Protein AF-A0A923XNF6-F1 (afdb_monomer)

Mean predicted aligned error: 12.53 Å

Solvent-accessible surface area (backbone atoms only — not comparable to full-atom values): 7090 Å² total; per-residue (Å²): 110,70,70,59,56,37,59,63,38,45,76,44,76,68,56,15,53,55,54,38,46,53,51,53,24,53,57,28,44,75,76,33,67,69,48,16,53,52,45,43,54,51,46,52,53,51,48,51,46,37,66,70,47,47,46,48,65,77,46,67,87,73,70,93,70,60,68,64,57,47,51,52,30,28,56,52,20,32,71,76,52,36,73,62,17,33,63,50,16,53,64,48,34,53,49,53,50,50,51,51,45,58,64,56,51,57,57,58,54,53,56,51,56,53,52,54,49,52,56,51,51,54,55,54,54,54,60,58,77,76,107

Nearest PDB structures (foldseek):
  6lo8-assembly1_A  TM=3.190E-01  e=5.688E+00  Saccharomyces cerevisiae S288C

Secondary structure (DSSP, 8-state):
-HHHHHHHHTTSTTHHHHHHHHHHHHHHHTT-HHHHHHHHHHHHHHHHHIIIIIHHHHHTTT----HHHHHHHHHHHHHHHHHHHHHHHHHHHHHHHHHHHHHHHHHHHHHHHHHHHHHHHHHHHHHHHT-

pLDDT: mean 79.86, std 12.66, range [45.88, 97.25]

Foldseek 3Di:
DLVVVLVVQCVQPPRSLVVNLVVQLVVLVVVHPVSSVVSNVVSVVVVCCCVPPVVCVVCVPPDPDDVVLLVVLLVVLCVPPNPVRNSVSNVVSVVVRVVVRVVVVVVVVVVVVVVVVVVVVVVVVVVVVVD

Structure (mmCIF, N/CA/C/O backbone):
data_AF-A0A923XNF6-F1
#
_entry.id   AF-A0A923XNF6-F1
#
loop_
_atom_site.group_PDB
_atom_site.id
_atom_site.type_symbol
_atom_site.label_atom_id
_atom_site.label_alt_id
_atom_site.label_comp_id
_atom_site.label_asym_id
_atom_site.label_entity_id
_atom_site.label_seq_id
_atom_site.pdbx_PDB_ins_code
_atom_site.Cartn_x
_atom_site.Cartn_y
_atom_site.Cartn_z
_atom_site.occupancy
_atom_site.B_iso_or_equiv
_atom_site.auth_seq_id
_atom_site.auth_comp_id
_atom_site.auth_asym_id
_atom_site.auth_atom_id
_atom_site.pdbx_PDB_model_num
ATOM 1 N N . VAL A 1 1 ? -5.391 -16.763 11.857 1.00 59.81 1 VAL A N 1
ATOM 2 C CA . VAL A 1 1 ? -6.186 -16.728 10.601 1.00 59.81 1 VAL A CA 1
ATOM 3 C C . VAL A 1 1 ? -6.193 -15.337 9.976 1.00 59.81 1 VAL A C 1
ATOM 5 O O . VAL A 1 1 ? -5.673 -15.214 8.879 1.00 59.81 1 VAL A O 1
ATOM 8 N N . ALA A 1 2 ? -6.659 -14.287 10.671 1.00 60.25 2 ALA A N 1
ATOM 9 C CA . ALA A 1 2 ? -6.665 -12.917 10.132 1.00 60.25 2 ALA A CA 1
ATOM 10 C C . ALA A 1 2 ? -5.287 -12.453 9.615 1.00 60.25 2 ALA A C 1
ATOM 12 O O . ALA A 1 2 ? -5.185 -12.040 8.471 1.00 60.25 2 ALA A O 1
ATOM 13 N N . GLY A 1 3 ? -4.209 -12.643 10.387 1.00 64.62 3 GLY A N 1
ATOM 14 C CA . GLY A 1 3 ? -2.856 -12.256 9.955 1.00 64.62 3 GLY A CA 1
ATOM 15 C C . GLY A 1 3 ? -2.360 -12.927 8.663 1.00 64.62 3 GLY A C 1
ATOM 16 O O . GLY A 1 3 ? -1.621 -12.310 7.910 1.00 64.62 3 GLY A O 1
ATOM 17 N N . VAL A 1 4 ? -2.810 -14.150 8.357 1.00 72.38 4 VAL A N 1
ATOM 18 C CA . VAL A 1 4 ? -2.429 -14.858 7.118 1.00 72.38 4 VAL A CA 1
ATOM 19 C C . VAL A 1 4 ? -3.160 -14.268 5.909 1.00 72.38 4 VAL A C 1
ATOM 21 O O . VAL A 1 4 ? -2.559 -14.067 4.860 1.00 72.38 4 VAL A O 1
ATOM 24 N N . ILE A 1 5 ? -4.444 -13.934 6.071 1.00 70.88 5 ILE A N 1
ATOM 25 C CA . ILE A 1 5 ? -5.247 -13.276 5.029 1.00 70.88 5 ILE A CA 1
ATOM 26 C C . ILE A 1 5 ? -4.683 -11.879 4.736 1.00 70.88 5 ILE A C 1
ATOM 28 O O . ILE A 1 5 ? -4.555 -11.498 3.576 1.00 70.88 5 ILE A O 1
ATOM 32 N N . LEU A 1 6 ? -4.288 -11.145 5.779 1.00 65.00 6 LEU A N 1
ATOM 33 C CA . LEU A 1 6 ? -3.665 -9.828 5.640 1.00 65.00 6 LEU A CA 1
ATOM 34 C C . LEU A 1 6 ? -2.311 -9.894 4.933 1.00 65.00 6 LEU A C 1
ATOM 36 O O . LEU A 1 6 ? -2.076 -9.096 4.031 1.00 65.00 6 LEU A O 1
ATOM 40 N N . GLY A 1 7 ? -1.475 -10.883 5.264 1.00 61.94 7 GLY A N 1
ATOM 41 C CA . GLY A 1 7 ? -0.200 -11.097 4.576 1.00 61.94 7 GLY A CA 1
ATOM 42 C C . GLY A 1 7 ? -0.359 -11.404 3.081 1.00 61.94 7 GLY A C 1
ATOM 43 O O . GLY A 1 7 ? 0.427 -10.925 2.273 1.00 61.94 7 GLY A O 1
ATOM 44 N N . LEU A 1 8 ? -1.404 -12.141 2.685 1.00 66.94 8 LEU A N 1
ATOM 45 C CA . LEU A 1 8 ? -1.706 -12.396 1.267 1.00 66.94 8 LEU A CA 1
ATOM 46 C C . LEU A 1 8 ? -2.217 -11.149 0.532 1.00 66.94 8 LEU A C 1
ATOM 48 O O . LEU A 1 8 ? -1.916 -10.956 -0.642 1.00 66.94 8 LEU A O 1
ATOM 52 N N . LEU A 1 9 ? -2.987 -10.295 1.207 1.00 63.50 9 LEU A N 1
ATOM 53 C CA . LEU A 1 9 ? -3.508 -9.054 0.626 1.00 63.50 9 LEU A CA 1
ATOM 54 C C . LEU A 1 9 ? -2.417 -7.989 0.444 1.00 63.50 9 LEU A C 1
ATOM 56 O O . LEU A 1 9 ? -2.531 -7.143 -0.442 1.00 63.50 9 LEU A O 1
ATOM 60 N N . GLU A 1 10 ? -1.351 -8.036 1.245 1.00 65.69 10 GLU A N 1
ATOM 61 C CA . GLU A 1 10 ? -0.222 -7.098 1.171 1.00 65.69 10 GLU A CA 1
ATOM 62 C C . GLU A 1 10 ? 0.643 -7.275 -0.090 1.00 65.69 10 GLU A C 1
ATOM 64 O O . GLU A 1 10 ? 1.447 -6.403 -0.410 1.00 65.69 10 GLU A O 1
ATOM 69 N N . VAL A 1 11 ? 0.405 -8.342 -0.869 1.00 58.19 11 VAL A N 1
ATOM 70 C CA . VAL A 1 11 ? 0.990 -8.550 -2.206 1.00 58.19 11 VAL A CA 1
ATOM 71 C C . VAL A 1 11 ? 0.647 -7.403 -3.163 1.00 58.19 11 VAL A C 1
ATOM 73 O O . VAL A 1 11 ? 1.441 -7.102 -4.052 1.00 58.19 11 VAL A O 1
ATOM 76 N N . ILE A 1 12 ? -0.504 -6.739 -2.983 1.00 62.94 12 ILE A N 1
ATOM 77 C CA . ILE A 1 12 ? -0.837 -5.497 -3.691 1.00 62.94 12 ILE A CA 1
ATOM 78 C C . ILE A 1 12 ? -0.545 -4.324 -2.742 1.00 62.94 12 ILE A C 1
ATOM 80 O O . ILE A 1 12 ? -1.312 -4.102 -1.793 1.00 62.94 12 ILE A O 1
ATOM 84 N N . PRO A 1 13 ? 0.535 -3.555 -2.988 1.00 64.06 13 PRO A N 1
ATOM 85 C CA . PRO A 1 13 ? 0.903 -2.413 -2.162 1.00 64.06 13 PRO A CA 1
ATOM 86 C C . PRO A 1 13 ? -0.264 -1.435 -2.024 1.00 64.06 13 PRO A C 1
ATOM 88 O O . PRO A 1 13 ? -1.050 -1.253 -2.955 1.00 64.06 13 PRO A O 1
ATOM 91 N N . TYR A 1 14 ? -0.384 -0.816 -0.851 1.00 72.62 14 TYR A N 1
ATOM 92 C CA . TYR A 1 14 ? -1.492 0.055 -0.429 1.00 72.62 14 TYR A CA 1
ATOM 93 C C . TYR A 1 14 ? -2.855 -0.638 -0.275 1.00 72.62 14 TYR A C 1
ATOM 95 O O . TYR A 1 14 ? -3.542 -0.395 0.714 1.00 72.62 14 TYR A O 1
ATOM 103 N N . PHE A 1 15 ? -3.248 -1.545 -1.169 1.00 75.56 15 PHE A N 1
ATOM 104 C CA . PHE A 1 15 ? -4.542 -2.231 -1.069 1.00 75.56 15 PHE A CA 1
ATOM 105 C C . PHE A 1 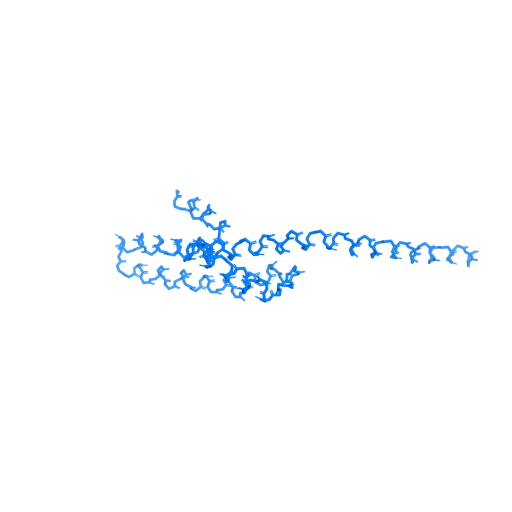15 ? -4.619 -3.178 0.122 1.00 75.56 15 PHE A C 1
ATOM 107 O O . PHE A 1 15 ? -5.592 -3.133 0.878 1.00 75.56 15 PHE A O 1
ATOM 114 N N . GLY A 1 16 ? -3.574 -3.978 0.346 1.00 76.12 16 GLY A N 1
ATOM 115 C CA . GLY A 1 16 ? -3.509 -4.832 1.531 1.00 76.12 16 GLY A CA 1
ATOM 116 C C . GLY A 1 16 ? -3.507 -4.041 2.834 1.00 76.12 16 GLY A C 1
ATOM 117 O O . GLY A 1 16 ? -4.150 -4.447 3.800 1.00 76.12 16 GLY A O 1
ATOM 118 N N . ALA A 1 17 ? -2.876 -2.866 2.837 1.00 82.44 17 ALA A N 1
ATOM 119 C CA . ALA A 1 17 ? -2.884 -1.969 3.985 1.00 82.44 17 ALA A CA 1
ATOM 120 C C . ALA A 1 17 ? -4.290 -1.436 4.286 1.00 82.44 17 ALA A C 1
ATOM 122 O O . ALA A 1 17 ? -4.755 -1.565 5.415 1.00 82.44 17 ALA A O 1
ATOM 123 N N . PHE A 1 18 ? -5.001 -0.913 3.284 1.00 86.19 18 PHE A N 1
ATOM 124 C CA . PHE A 1 18 ? -6.365 -0.408 3.467 1.00 86.19 18 PHE A CA 1
ATOM 125 C C . PHE A 1 18 ? -7.327 -1.492 3.960 1.00 86.19 18 PHE A C 1
ATOM 127 O O . PHE A 1 18 ? -8.068 -1.276 4.921 1.00 86.19 18 PHE A O 1
ATOM 134 N N . ILE A 1 19 ? -7.298 -2.672 3.335 1.00 86.88 19 ILE A N 1
ATOM 135 C CA . ILE A 1 19 ? -8.168 -3.789 3.723 1.00 86.88 19 ILE A CA 1
ATOM 136 C C . ILE A 1 19 ? -7.785 -4.298 5.117 1.00 86.88 19 ILE A C 1
ATOM 138 O O . ILE A 1 19 ? -8.662 -4.598 5.927 1.00 86.88 19 ILE A O 1
ATOM 142 N N . GLY A 1 20 ? -6.490 -4.345 5.435 1.00 86.69 20 GLY A N 1
ATOM 143 C CA . GLY A 1 20 ? -6.011 -4.754 6.748 1.00 86.69 20 GLY A CA 1
ATOM 144 C C . GLY A 1 20 ? -6.389 -3.805 7.865 1.00 86.69 20 GLY A C 1
ATOM 145 O O . GLY A 1 20 ? -6.886 -4.256 8.896 1.00 86.69 20 GLY A O 1
ATOM 146 N N . MET A 1 21 ? -6.255 -2.502 7.638 1.00 90.50 21 MET A N 1
ATOM 147 C CA . MET A 1 21 ? -6.742 -1.479 8.559 1.00 90.50 21 MET A CA 1
ATOM 148 C C . MET A 1 21 ? -8.247 -1.622 8.783 1.00 90.50 21 MET A C 1
ATOM 150 O O . MET A 1 21 ? -8.686 -1.695 9.928 1.00 90.50 21 MET A O 1
ATOM 154 N N . ALA A 1 22 ? -9.033 -1.752 7.710 1.00 91.25 22 ALA A N 1
ATOM 155 C CA . ALA A 1 22 ? -10.481 -1.912 7.808 1.00 91.25 22 ALA A CA 1
ATOM 156 C C . ALA A 1 22 ? -10.876 -3.161 8.613 1.00 91.25 22 ALA A C 1
ATOM 158 O O . ALA A 1 22 ? -11.726 -3.078 9.499 1.00 91.25 22 ALA A O 1
ATOM 159 N N . LEU A 1 23 ? -10.233 -4.304 8.355 1.00 91.06 23 LEU A N 1
ATOM 160 C CA . LEU A 1 23 ? -10.493 -5.551 9.075 1.00 91.06 23 LEU A CA 1
ATOM 161 C C . LEU A 1 23 ? -10.106 -5.452 10.553 1.00 91.06 23 LEU A C 1
ATOM 163 O O . LEU A 1 23 ? -10.900 -5.822 11.415 1.00 91.06 23 LEU A O 1
ATOM 167 N N . VAL A 1 24 ? -8.916 -4.934 10.865 1.00 92.44 24 VAL A N 1
ATOM 168 C CA . VAL A 1 24 ? -8.452 -4.770 12.252 1.00 92.44 24 VAL A CA 1
ATOM 169 C C . VAL A 1 24 ? -9.374 -3.824 13.020 1.00 92.44 24 VAL A C 1
ATOM 171 O O . VAL A 1 24 ? -9.795 -4.148 14.132 1.00 92.44 24 VAL A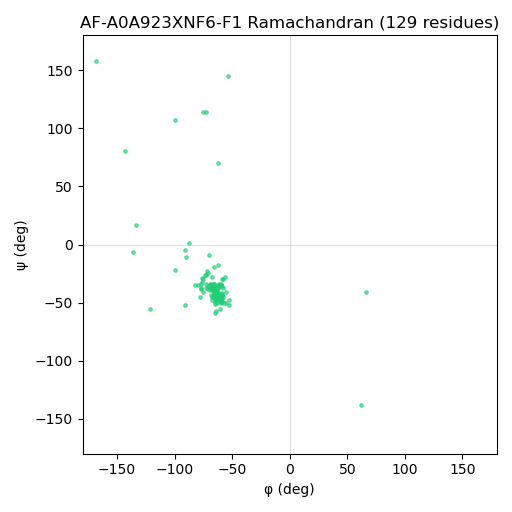 O 1
ATOM 174 N N . SER A 1 25 ? -9.755 -2.696 12.420 1.00 93.44 25 SER A N 1
ATOM 175 C CA . SER A 1 25 ? -10.697 -1.756 13.025 1.00 93.44 25 SER A CA 1
ATOM 176 C C . SER A 1 25 ? -12.089 -2.371 13.211 1.00 93.44 25 SER A C 1
ATOM 178 O O . SER A 1 25 ? -12.664 -2.235 14.288 1.00 93.44 25 SER A O 1
ATOM 180 N N . ALA A 1 26 ? -12.624 -3.106 12.232 1.00 93.06 26 ALA A N 1
ATOM 181 C CA . ALA A 1 26 ? -13.925 -3.773 12.356 1.00 93.06 26 ALA A CA 1
ATOM 182 C C . ALA A 1 26 ? -13.941 -4.841 13.468 1.00 93.06 26 ALA A C 1
ATOM 184 O O . ALA A 1 26 ? -14.900 -4.941 14.240 1.00 93.06 26 ALA A O 1
ATOM 185 N N . LEU A 1 27 ? -12.854 -5.606 13.601 1.00 94.12 27 LEU A N 1
ATOM 186 C CA . LEU A 1 27 ? -12.690 -6.575 14.687 1.00 94.12 27 LEU A CA 1
ATOM 187 C C . LEU A 1 27 ? -12.605 -5.884 16.054 1.00 94.12 27 LEU A C 1
ATOM 189 O O . LEU A 1 27 ? -13.224 -6.342 17.013 1.00 94.12 27 LEU A O 1
ATOM 193 N N . ALA A 1 28 ? -11.887 -4.764 16.147 1.00 94.19 28 ALA A N 1
ATOM 194 C CA . ALA A 1 28 ? -11.778 -3.991 17.382 1.00 94.19 28 ALA A CA 1
ATOM 195 C C . ALA A 1 28 ? -13.116 -3.351 17.793 1.00 94.19 28 ALA A C 1
ATOM 197 O O . ALA A 1 28 ? -13.455 -3.341 18.978 1.00 94.19 28 ALA A O 1
ATOM 198 N N . LEU A 1 29 ? -13.912 -2.894 16.821 1.00 95.38 29 LEU A N 1
ATOM 199 C CA . LEU A 1 29 ? -15.260 -2.362 17.051 1.00 95.38 29 LEU A CA 1
ATOM 200 C C . LEU A 1 29 ? -16.198 -3.403 17.657 1.00 95.38 29 LEU A C 1
ATOM 202 O O . LEU A 1 29 ? -17.019 -3.065 18.506 1.00 95.38 29 LEU A O 1
ATOM 206 N N . SER A 1 30 ? -16.028 -4.669 17.275 1.00 94.75 30 SER A N 1
ATOM 207 C CA . SER A 1 30 ? -16.798 -5.781 17.837 1.00 94.75 30 SER A CA 1
ATOM 208 C C . SER A 1 30 ? -16.497 -6.027 19.324 1.00 94.75 30 SER A C 1
ATOM 210 O O . SER A 1 30 ? -17.304 -6.654 20.003 1.00 94.75 30 SER A O 1
ATOM 212 N N . GLN A 1 31 ? -15.362 -5.541 19.848 1.00 94.06 31 GLN A N 1
ATOM 213 C CA . GLN A 1 31 ? -15.040 -5.615 21.278 1.00 94.06 31 GLN A CA 1
ATOM 214 C C . GLN A 1 31 ? -15.523 -4.385 22.050 1.00 94.06 31 GLN A C 1
ATOM 216 O O . GLN A 1 31 ? -16.167 -4.521 23.087 1.00 94.06 31 GLN A O 1
ATOM 221 N N . SER A 1 32 ? -15.181 -3.178 21.591 1.00 96.44 32 SER A N 1
ATOM 222 C CA . SER A 1 32 ? -15.694 -1.924 22.155 1.00 96.44 32 SER A CA 1
ATOM 223 C C . SER A 1 32 ? -15.364 -0.734 21.256 1.00 96.44 32 SER A C 1
ATOM 225 O O . SER A 1 32 ? -14.383 -0.746 20.510 1.00 96.44 32 SER A O 1
ATOM 227 N N . PHE A 1 33 ? -16.128 0.350 21.396 1.00 94.62 33 PHE A N 1
ATOM 228 C CA . PHE A 1 33 ? -15.854 1.590 20.670 1.00 94.62 33 PHE A CA 1
ATOM 229 C C . PHE A 1 33 ? -14.485 2.199 21.030 1.00 94.62 33 PHE A C 1
ATOM 231 O O . PHE A 1 33 ? -13.775 2.685 20.154 1.00 94.62 33 PHE A O 1
ATOM 238 N N . ASN A 1 34 ? -14.059 2.099 22.294 1.00 96.75 34 ASN A N 1
ATOM 239 C CA . ASN A 1 34 ? -12.736 2.572 22.711 1.00 96.75 34 ASN A CA 1
ATOM 240 C C . ASN A 1 34 ? -11.606 1.772 22.043 1.00 96.75 34 ASN A C 1
ATOM 242 O O . ASN A 1 34 ? -10.649 2.365 21.550 1.00 96.75 34 ASN A O 1
ATOM 246 N N . MET A 1 35 ? -11.733 0.441 21.967 1.00 94.81 35 MET A N 1
ATOM 247 C CA . MET A 1 35 ? -10.761 -0.406 21.262 1.00 94.81 35 MET A CA 1
ATOM 248 C C . MET A 1 35 ? -10.711 -0.097 19.765 1.00 94.81 35 MET A C 1
ATOM 250 O O . MET A 1 35 ? -9.625 -0.071 19.193 1.00 94.81 35 MET A O 1
ATOM 254 N N . PHE A 1 36 ? -11.855 0.182 19.135 1.00 96.44 36 PHE A N 1
ATOM 255 C CA . PHE A 1 36 ? -11.906 0.625 17.740 1.00 96.44 36 PHE A CA 1
ATOM 256 C C . PHE A 1 36 ? -11.082 1.891 17.502 1.00 96.44 36 PHE A C 1
ATOM 258 O O . PHE A 1 36 ? -10.244 1.900 16.601 1.00 96.44 36 PHE A O 1
ATOM 265 N N . ILE A 1 37 ? -11.284 2.930 18.320 1.00 97.25 37 ILE A N 1
ATOM 266 C CA . ILE A 1 37 ? -10.551 4.197 18.193 1.00 97.25 37 ILE A CA 1
ATOM 267 C C . ILE A 1 37 ? -9.044 3.949 18.338 1.00 97.25 37 ILE A C 1
ATOM 269 O O . ILE A 1 37 ? -8.264 4.404 17.503 1.00 97.25 37 ILE A O 1
ATOM 273 N N . ILE A 1 38 ? -8.636 3.181 19.354 1.00 96.25 38 ILE A N 1
ATOM 274 C CA . ILE A 1 38 ? -7.223 2.856 19.599 1.00 96.25 38 ILE A CA 1
ATOM 275 C C . ILE A 1 38 ? -6.628 2.093 18.409 1.00 96.25 38 ILE A C 1
ATOM 277 O O . ILE A 1 38 ? -5.571 2.468 17.902 1.00 96.25 38 ILE A O 1
ATOM 281 N N . ALA A 1 39 ? -7.308 1.050 17.930 1.00 94.69 39 ALA A N 1
ATOM 282 C CA . ALA A 1 39 ? -6.841 0.233 16.816 1.00 94.69 39 ALA A CA 1
ATOM 283 C C . ALA A 1 39 ? -6.747 1.035 15.510 1.00 94.69 39 ALA A C 1
ATOM 285 O O . ALA A 1 39 ? -5.769 0.901 14.775 1.00 94.69 39 ALA A O 1
ATOM 286 N N . LEU A 1 40 ? -7.724 1.900 15.232 1.00 95.44 40 LEU A N 1
ATOM 287 C CA . LEU A 1 40 ? -7.731 2.747 14.042 1.00 95.44 40 LEU A CA 1
ATOM 288 C C . LEU A 1 40 ? -6.579 3.760 14.072 1.00 95.44 40 LEU A C 1
ATOM 290 O O . LEU A 1 40 ? -5.829 3.860 13.106 1.00 95.44 40 LEU A O 1
ATOM 294 N N . VAL A 1 41 ? -6.374 4.452 15.195 1.00 96.88 41 VAL A N 1
ATOM 295 C CA . VAL A 1 41 ? -5.268 5.414 15.342 1.00 96.88 41 VAL A CA 1
ATOM 296 C C . VAL A 1 41 ? -3.913 4.719 15.218 1.00 96.88 41 VAL A C 1
ATOM 298 O O . VAL A 1 41 ? -3.057 5.178 14.463 1.00 96.88 41 VAL A O 1
ATOM 301 N N . LEU A 1 42 ? -3.717 3.592 15.908 1.00 95.62 42 LEU A N 1
ATOM 302 C CA . LEU A 1 42 ? -2.455 2.852 15.851 1.00 95.62 42 LEU A CA 1
ATOM 303 C C . LEU A 1 42 ? -2.153 2.344 14.445 1.00 95.62 42 LEU A C 1
ATOM 305 O O . LEU A 1 42 ? -1.033 2.509 13.967 1.00 95.62 42 LEU A O 1
ATOM 309 N N . THR A 1 43 ? -3.135 1.755 13.767 1.00 93.12 43 THR A N 1
ATOM 310 C CA . THR A 1 43 ? -2.922 1.224 12.416 1.00 93.12 43 THR A CA 1
ATOM 311 C C . THR A 1 43 ? -2.646 2.330 11.397 1.00 93.12 43 THR A C 1
ATOM 313 O O . THR A 1 43 ? -1.747 2.158 10.579 1.00 93.12 43 THR A O 1
ATOM 316 N N . VAL A 1 44 ? -3.304 3.495 11.491 1.00 94.06 44 VAL A N 1
ATOM 317 C CA . VAL A 1 44 ? -2.969 4.679 10.672 1.00 94.06 44 VAL A CA 1
ATOM 318 C C . VAL A 1 44 ? -1.526 5.126 10.918 1.00 94.06 44 VAL A C 1
ATOM 320 O O . VAL A 1 44 ? -0.777 5.317 9.964 1.00 94.06 44 VAL A O 1
ATOM 323 N N . ILE A 1 45 ? -1.110 5.273 12.181 1.00 95.75 45 ILE A N 1
ATOM 324 C CA . ILE A 1 45 ? 0.253 5.716 12.522 1.00 95.75 45 ILE A CA 1
ATOM 325 C C . ILE A 1 45 ? 1.294 4.728 11.989 1.00 95.75 45 ILE A C 1
ATOM 327 O O . ILE A 1 45 ? 2.266 5.139 11.354 1.00 95.75 45 ILE A O 1
ATOM 331 N N . ILE A 1 46 ? 1.080 3.429 12.209 1.00 92.25 46 ILE A N 1
ATOM 332 C CA . ILE A 1 46 ? 1.974 2.374 11.720 1.00 92.25 46 ILE A CA 1
ATOM 333 C C . ILE A 1 46 ? 2.076 2.434 10.195 1.00 92.25 46 ILE A C 1
ATOM 335 O O . ILE A 1 46 ? 3.182 2.373 9.660 1.00 92.25 46 ILE A O 1
ATOM 339 N N . GLN A 1 47 ? 0.952 2.606 9.499 1.00 89.94 47 GLN A N 1
ATOM 340 C CA . GLN A 1 47 ? 0.929 2.655 8.042 1.00 89.94 47 GLN A CA 1
ATOM 341 C C . GLN A 1 47 ? 1.639 3.901 7.494 1.00 89.94 47 GLN A C 1
ATOM 343 O O . GLN A 1 47 ? 2.424 3.788 6.558 1.00 89.94 47 GLN A O 1
ATOM 348 N N . GLN A 1 48 ? 1.476 5.063 8.134 1.00 91.19 48 GLN A N 1
ATOM 349 C CA . GLN A 1 48 ? 2.190 6.290 7.764 1.00 91.19 48 GLN A CA 1
ATOM 350 C C . GLN A 1 48 ? 3.704 6.161 7.954 1.00 91.19 48 GLN A C 1
ATOM 352 O O . GLN A 1 48 ? 4.469 6.602 7.097 1.00 91.19 48 GLN A O 1
ATOM 357 N N . ILE A 1 49 ? 4.153 5.550 9.053 1.00 92.00 49 ILE A N 1
ATOM 358 C CA . ILE A 1 49 ? 5.580 5.271 9.277 1.00 92.00 49 ILE A CA 1
ATOM 359 C C . ILE A 1 49 ? 6.081 4.278 8.228 1.00 92.00 49 ILE A C 1
ATOM 361 O O . ILE A 1 49 ? 7.172 4.452 7.679 1.00 92.00 49 ILE A O 1
ATOM 365 N N . LYS A 1 50 ? 5.282 3.252 7.922 1.00 86.12 50 LYS A N 1
ATOM 366 C CA . LYS A 1 50 ? 5.634 2.257 6.919 1.00 86.12 50 LYS A CA 1
ATOM 367 C C . LYS A 1 50 ? 5.828 2.897 5.558 1.00 86.12 50 LYS A C 1
ATOM 369 O O . LYS A 1 50 ? 6.910 2.778 5.008 1.00 86.12 50 LYS A O 1
ATOM 374 N N . ASP A 1 51 ? 4.845 3.627 5.060 1.00 84.44 51 ASP A N 1
ATOM 375 C CA . ASP A 1 51 ? 4.851 4.106 3.678 1.00 84.44 51 ASP A CA 1
ATOM 376 C C . ASP A 1 51 ? 5.809 5.282 3.454 1.00 84.44 51 ASP A C 1
ATOM 378 O O . ASP A 1 51 ? 6.363 5.410 2.366 1.00 84.44 51 ASP A O 1
ATOM 382 N N . ASN A 1 52 ? 6.048 6.113 4.477 1.00 85.56 52 ASN A N 1
ATOM 383 C CA . ASN A 1 52 ? 6.882 7.314 4.341 1.00 85.56 52 ASN A CA 1
ATOM 384 C C . ASN A 1 52 ? 8.319 7.149 4.850 1.00 85.56 52 ASN A C 1
ATOM 386 O O . ASN A 1 52 ? 9.183 7.934 4.469 1.00 85.56 52 ASN A O 1
ATOM 390 N N . ILE A 1 53 ? 8.593 6.181 5.731 1.00 86.06 53 ILE A N 1
ATOM 391 C CA . ILE A 1 53 ? 9.927 6.008 6.330 1.00 86.06 53 ILE A CA 1
ATOM 392 C C . ILE A 1 53 ? 10.477 4.631 6.016 1.00 86.06 53 ILE A C 1
ATOM 394 O O . ILE A 1 53 ? 11.571 4.533 5.466 1.00 86.06 53 ILE A O 1
ATOM 398 N N . LEU A 1 54 ? 9.744 3.568 6.356 1.00 82.06 54 LEU A N 1
ATOM 399 C CA . LEU A 1 54 ? 10.242 2.214 6.133 1.00 82.06 54 LEU A CA 1
ATOM 400 C C . LEU A 1 54 ? 10.374 1.971 4.631 1.00 82.06 54 LEU A C 1
ATOM 402 O O . LEU A 1 54 ? 11.482 1.737 4.171 1.00 82.06 54 LEU A O 1
ATOM 406 N N . LEU A 1 55 ? 9.293 2.086 3.862 1.00 77.12 55 LEU A N 1
ATOM 407 C CA . LEU A 1 55 ? 9.265 1.775 2.437 1.00 77.12 55 LEU A CA 1
ATOM 408 C C . LEU A 1 55 ? 10.376 2.517 1.684 1.00 77.12 55 LEU A C 1
ATOM 410 O O . LEU A 1 55 ? 11.189 1.835 1.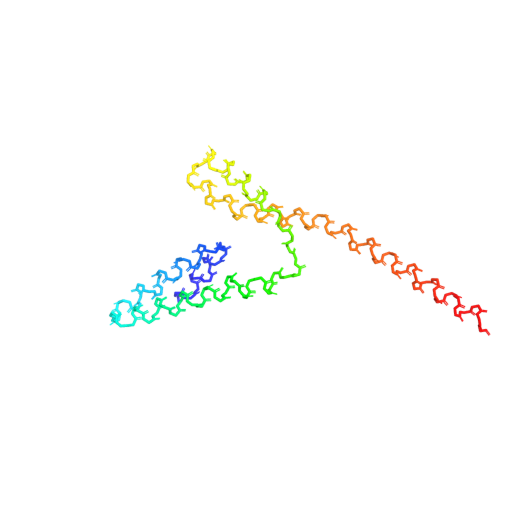075 1.00 77.12 55 LEU A O 1
ATOM 414 N N . PRO A 1 56 ? 10.546 3.848 1.801 1.00 70.50 56 PRO A N 1
ATOM 415 C CA . PRO A 1 56 ? 11.628 4.542 1.113 1.00 70.50 56 PRO A CA 1
ATOM 416 C C . PRO A 1 56 ? 13.002 4.139 1.630 1.00 70.50 56 PRO A C 1
ATOM 418 O O . PRO A 1 56 ? 13.920 4.061 0.838 1.00 70.50 56 PRO A O 1
ATOM 421 N N . LYS A 1 57 ? 13.169 3.837 2.923 1.00 75.31 57 LYS A N 1
ATOM 422 C CA . LYS A 1 57 ? 14.452 3.374 3.475 1.00 75.31 57 LYS A CA 1
ATOM 423 C C . LYS A 1 57 ? 14.826 1.965 3.002 1.00 75.31 57 LYS A C 1
ATOM 425 O O . LYS A 1 57 ? 16.001 1.717 2.768 1.00 75.31 57 LYS A O 1
ATOM 430 N N . TRP A 1 58 ? 13.851 1.071 2.842 1.00 69.62 58 TRP A N 1
ATOM 431 C CA . TRP A 1 58 ? 14.034 -0.272 2.276 1.00 69.62 58 TRP A CA 1
ATOM 432 C C . TRP A 1 58 ? 14.194 -0.230 0.747 1.00 69.62 58 TRP A C 1
ATOM 434 O O . TRP A 1 58 ? 14.924 -1.039 0.189 1.00 69.62 58 TRP A O 1
ATOM 444 N N . LEU A 1 59 ? 13.543 0.723 0.069 1.00 63.47 59 LEU A N 1
ATOM 445 C CA . LEU A 1 59 ? 13.619 0.930 -1.384 1.00 63.47 59 LEU A CA 1
ATOM 446 C C . LEU A 1 59 ? 14.728 1.914 -1.812 1.00 63.47 59 LEU A C 1
ATOM 44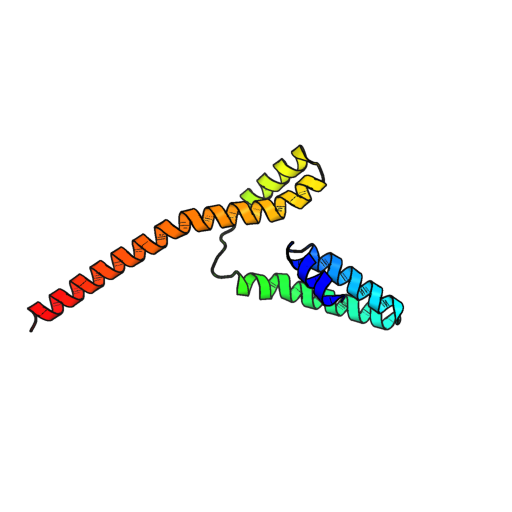8 O O . LEU A 1 59 ? 14.933 2.098 -3.015 1.00 63.47 59 LEU A O 1
ATOM 452 N N . ASN A 1 60 ? 15.428 2.547 -0.862 1.00 45.88 60 ASN A N 1
ATOM 453 C CA . ASN A 1 60 ? 16.282 3.728 -1.081 1.00 45.88 60 ASN A CA 1
ATOM 454 C C . ASN A 1 60 ? 17.454 3.470 -2.031 1.00 45.88 60 ASN A C 1
ATOM 456 O O . ASN A 1 60 ? 18.026 4.411 -2.567 1.00 45.88 60 ASN A O 1
ATOM 460 N N . GLU A 1 61 ? 17.802 2.209 -2.268 1.00 56.41 61 GLU A N 1
ATOM 461 C CA . GLU A 1 61 ? 18.896 1.851 -3.166 1.00 56.41 61 GLU A CA 1
ATOM 462 C C . GLU A 1 61 ? 18.471 1.648 -4.625 1.00 56.41 61 GLU A C 1
ATOM 464 O O . GLU A 1 61 ? 19.341 1.519 -5.479 1.00 56.41 61 GLU A O 1
ATOM 469 N N . SER A 1 62 ? 17.177 1.582 -4.965 1.00 54.28 62 SER A N 1
ATOM 470 C CA . SER A 1 62 ? 16.826 0.831 -6.182 1.00 54.28 62 SER A CA 1
ATOM 471 C C . SER A 1 62 ? 15.826 1.417 -7.156 1.00 54.28 62 SER A C 1
ATOM 473 O O . SER A 1 62 ? 15.668 0.809 -8.209 1.00 54.28 62 SER A O 1
ATOM 475 N N . ILE A 1 63 ? 15.134 2.534 -6.924 1.00 54.34 63 ILE A N 1
ATOM 476 C CA . ILE A 1 63 ? 14.035 2.853 -7.851 1.00 54.34 63 ILE A CA 1
ATOM 477 C C . ILE A 1 63 ? 13.878 4.342 -8.145 1.00 54.34 63 ILE A C 1
ATOM 479 O O . ILE A 1 63 ? 12.998 5.029 -7.643 1.00 54.34 63 ILE A O 1
ATOM 483 N N . GLY A 1 64 ? 14.722 4.820 -9.064 1.00 54.66 64 GLY A N 1
ATOM 484 C CA . GLY A 1 64 ? 14.465 5.997 -9.899 1.00 54.66 64 GLY A CA 1
ATOM 485 C C . GLY A 1 64 ? 13.237 5.774 -10.786 1.00 54.66 64 GLY A C 1
ATOM 486 O O . GLY A 1 64 ? 13.353 5.546 -11.990 1.00 54.66 64 GLY A O 1
ATOM 487 N N . ILE A 1 65 ? 12.061 5.746 -10.163 1.00 56.81 65 ILE A N 1
ATOM 488 C CA . ILE A 1 65 ? 10.765 5.647 -10.823 1.00 56.81 65 ILE A CA 1
ATOM 489 C C . ILE A 1 65 ? 10.464 7.006 -11.429 1.00 56.81 65 ILE A C 1
ATOM 491 O O . ILE A 1 65 ? 10.262 7.973 -10.703 1.00 56.81 65 ILE A O 1
ATOM 495 N N . HIS A 1 66 ? 10.412 7.094 -12.757 1.00 63.44 66 HIS A N 1
ATOM 496 C CA . HIS A 1 66 ? 9.973 8.323 -13.406 1.00 63.44 66 HIS A CA 1
ATOM 497 C C . HIS A 1 66 ? 8.447 8.467 -13.214 1.00 63.44 66 HIS A C 1
ATOM 499 O O . HIS A 1 66 ? 7.703 7.655 -13.778 1.00 63.44 66 HIS A O 1
ATOM 505 N N . PRO A 1 67 ? 7.940 9.479 -12.474 1.00 69.62 67 PRO A N 1
ATOM 506 C CA . PRO A 1 67 ? 6.510 9.605 -12.141 1.00 69.62 67 PRO A CA 1
ATOM 507 C C . PRO A 1 67 ? 5.593 9.635 -13.372 1.00 69.62 67 PRO A C 1
ATOM 509 O O . PRO A 1 67 ? 4.453 9.176 -13.338 1.00 69.62 67 PRO A O 1
ATOM 512 N N . LEU A 1 68 ? 6.130 10.112 -14.499 1.00 82.56 68 LEU A N 1
ATOM 513 C CA . LEU A 1 68 ? 5.450 10.129 -15.794 1.00 82.56 68 LEU A CA 1
ATOM 514 C C . LEU A 1 68 ? 5.002 8.738 -16.277 1.00 82.56 68 LEU A C 1
ATOM 516 O O . LEU A 1 68 ? 3.922 8.625 -16.845 1.00 82.56 68 LEU A O 1
ATOM 520 N N . GLY A 1 69 ? 5.788 7.678 -16.047 1.00 81.44 69 GLY A N 1
ATOM 521 C CA . GLY A 1 69 ? 5.433 6.326 -16.501 1.00 81.44 69 GLY A CA 1
ATOM 522 C C . GLY A 1 69 ? 4.204 5.774 -15.777 1.00 81.44 69 GLY A C 1
ATOM 523 O O . GLY A 1 69 ? 3.325 5.166 -16.392 1.00 81.44 69 GLY A O 1
ATOM 524 N N . VAL A 1 70 ? 4.094 6.069 -14.480 1.00 82.81 70 VAL A N 1
ATOM 525 C CA . VAL A 1 70 ? 2.919 5.731 -13.666 1.00 82.81 70 VAL A CA 1
ATOM 526 C C . VAL A 1 70 ? 1.704 6.531 -14.135 1.00 82.81 70 VAL A C 1
ATOM 528 O O . VAL A 1 70 ? 0.634 5.963 -14.338 1.00 82.81 70 VAL A O 1
ATOM 531 N N . PHE A 1 71 ? 1.877 7.830 -14.394 1.00 87.12 71 PHE A N 1
ATOM 532 C CA . PHE A 1 71 ? 0.806 8.693 -14.895 1.00 87.12 71 PHE A CA 1
ATOM 533 C C . PHE A 1 71 ? 0.249 8.218 -16.246 1.00 87.12 71 PHE A C 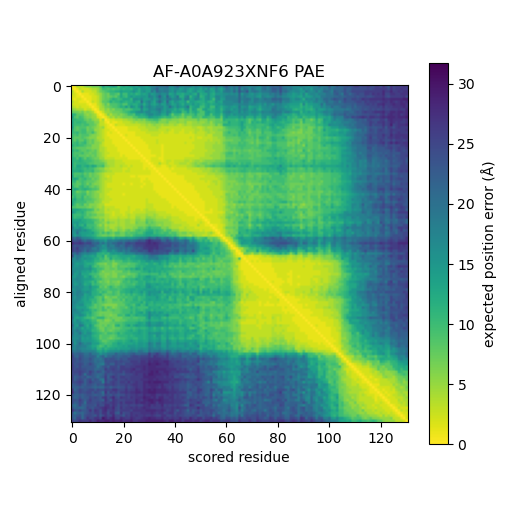1
ATOM 535 O O . PHE A 1 71 ? -0.963 8.071 -16.398 1.00 87.12 71 PHE A O 1
ATOM 542 N N . ILE A 1 72 ? 1.123 7.902 -17.206 1.00 91.38 72 ILE A N 1
ATOM 543 C CA . ILE A 1 72 ? 0.723 7.367 -18.517 1.00 91.38 72 ILE A CA 1
ATOM 544 C C . ILE A 1 72 ? -0.029 6.042 -18.352 1.00 91.38 72 ILE A C 1
ATOM 546 O O . ILE A 1 72 ? -1.078 5.846 -18.966 1.00 91.38 72 ILE A O 1
ATOM 550 N N . SER A 1 73 ? 0.462 5.157 -17.486 1.00 89.25 73 SER A N 1
ATOM 551 C CA . SER A 1 73 ? -0.188 3.871 -17.219 1.00 89.25 73 SER A CA 1
ATOM 552 C C . SER A 1 73 ? -1.599 4.052 -16.654 1.00 89.25 73 SER A C 1
ATOM 554 O O . SER A 1 73 ? -2.520 3.367 -17.095 1.00 89.25 73 SER A O 1
ATOM 556 N N . ILE A 1 74 ? -1.799 5.010 -15.740 1.00 91.81 74 ILE A N 1
ATOM 557 C CA . ILE A 1 74 ? -3.118 5.350 -15.179 1.00 91.81 74 ILE A CA 1
ATOM 558 C C . ILE A 1 74 ? -4.072 5.849 -16.267 1.00 91.81 74 ILE A C 1
ATOM 560 O O . ILE A 1 74 ? -5.228 5.428 -16.297 1.00 91.81 74 ILE A O 1
ATOM 564 N N . LEU A 1 75 ? -3.608 6.708 -17.179 1.00 95.12 75 LEU A N 1
ATOM 565 C CA . LEU A 1 75 ? -4.434 7.206 -18.285 1.00 95.12 75 LEU A CA 1
ATOM 566 C C . LEU A 1 75 ? -4.868 6.076 -19.227 1.00 95.12 75 LEU A C 1
ATOM 568 O O . LEU A 1 75 ? -6.040 6.000 -19.606 1.00 95.12 75 LEU A O 1
ATOM 572 N N . ILE A 1 76 ? -3.939 5.184 -19.580 1.00 94.62 76 ILE A N 1
ATOM 573 C CA . ILE A 1 76 ? -4.216 4.031 -20.445 1.00 94.62 76 ILE A CA 1
ATOM 574 C C . ILE A 1 76 ? -5.186 3.075 -19.747 1.00 94.62 76 ILE A C 1
ATOM 576 O O . ILE A 1 76 ? -6.225 2.737 -20.314 1.00 94.62 76 ILE A O 1
ATOM 580 N N . GLY A 1 77 ? -4.896 2.687 -18.503 1.00 92.44 77 GLY A N 1
ATOM 581 C CA . GLY A 1 77 ? -5.758 1.809 -17.713 1.00 92.44 77 GLY A CA 1
ATOM 582 C C . GLY A 1 77 ? -7.157 2.395 -17.538 1.00 92.44 77 GLY A C 1
ATOM 583 O O . GLY A 1 77 ? -8.152 1.718 -17.798 1.00 92.44 77 GLY A O 1
ATOM 584 N N . GLY A 1 78 ? -7.243 3.684 -17.206 1.00 95.25 78 GLY A N 1
ATOM 585 C CA . GLY A 1 78 ? -8.504 4.408 -17.084 1.00 95.25 78 GLY A CA 1
ATOM 586 C C . GLY A 1 78 ? -9.329 4.420 -18.363 1.00 95.25 78 GLY A C 1
ATOM 587 O O . GLY A 1 78 ? -10.550 4.299 -18.303 1.00 95.25 78 GLY A O 1
ATOM 588 N N . ARG A 1 79 ? -8.691 4.495 -19.534 1.00 96.00 79 ARG A N 1
ATOM 589 C CA . ARG A 1 79 ? -9.408 4.436 -20.812 1.00 96.00 79 ARG A CA 1
ATOM 590 C C . ARG A 1 79 ? -9.848 3.022 -21.198 1.00 96.00 79 ARG A C 1
ATOM 592 O O . ARG A 1 79 ? -10.903 2.885 -21.806 1.00 96.00 79 ARG A O 1
ATOM 599 N N . VAL A 1 80 ? -9.067 1.996 -20.860 1.00 96.00 80 VAL A N 1
ATOM 600 C CA . VAL A 1 80 ? -9.345 0.597 -21.238 1.00 96.00 80 VAL A CA 1
ATOM 601 C C . VAL A 1 80 ? -10.421 -0.037 -20.357 1.00 96.00 80 VAL A C 1
ATOM 603 O O . VAL A 1 80 ? -11.316 -0.700 -20.872 1.00 96.00 80 VAL A O 1
ATOM 606 N N . ALA A 1 81 ? -10.344 0.154 -19.039 1.00 92.88 81 ALA A N 1
ATOM 607 C CA . ALA A 1 81 ? -11.209 -0.535 -18.076 1.00 92.88 81 ALA A CA 1
ATOM 608 C C . ALA A 1 81 ? -11.816 0.406 -17.019 1.00 92.88 81 ALA A C 1
ATOM 610 O O . ALA A 1 81 ? -12.289 -0.046 -15.972 1.00 92.88 81 ALA A O 1
ATOM 611 N N . GLY A 1 82 ? -11.805 1.720 -17.264 1.00 92.31 82 GLY A N 1
ATOM 612 C CA . GLY A 1 82 ? -12.375 2.703 -16.346 1.00 92.31 82 GLY A CA 1
ATOM 613 C C . GLY A 1 82 ? -11.670 2.693 -14.991 1.00 92.31 82 GLY A C 1
ATOM 614 O O . GLY A 1 82 ? -10.451 2.552 -14.895 1.00 92.31 82 GLY A O 1
ATOM 615 N N . PHE A 1 83 ? -12.455 2.793 -13.920 1.00 89.25 83 PHE A N 1
ATOM 616 C CA . PHE A 1 83 ? -11.945 2.771 -12.549 1.00 89.25 83 PHE A CA 1
ATOM 617 C C . PHE A 1 83 ? -11.097 1.525 -12.243 1.00 89.25 83 PHE A C 1
ATOM 619 O O . PHE A 1 83 ? -10.032 1.632 -11.636 1.00 89.25 83 PHE A O 1
ATOM 626 N N . MET A 1 84 ? -11.523 0.353 -12.724 1.00 88.94 84 MET A N 1
ATOM 627 C CA . MET A 1 84 ? -10.800 -0.898 -12.485 1.00 88.94 84 MET A CA 1
ATOM 628 C C . MET A 1 84 ? -9.430 -0.901 -13.173 1.00 88.94 84 MET A C 1
ATOM 630 O O . MET A 1 84 ? -8.457 -1.427 -12.638 1.00 88.94 84 MET A O 1
ATOM 634 N N . GLY A 1 85 ? -9.332 -0.261 -14.339 1.00 89.88 85 GLY A N 1
ATOM 635 C CA . GLY A 1 85 ? -8.071 -0.115 -15.053 1.00 89.88 85 GLY A CA 1
ATOM 636 C C . GLY A 1 85 ? -7.115 0.880 -14.402 1.00 89.88 85 GLY A C 1
ATOM 637 O O . GLY A 1 85 ? -5.916 0.631 -14.407 1.00 89.88 85 GLY A O 1
ATOM 638 N N . ILE A 1 86 ? -7.617 1.952 -13.778 1.00 90.00 86 ILE A N 1
ATOM 639 C CA . ILE A 1 86 ? -6.790 2.8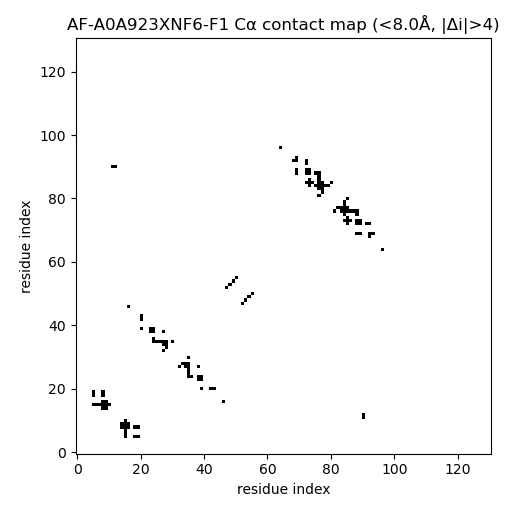53 -12.949 1.00 90.00 86 ILE A CA 1
ATOM 640 C C . ILE A 1 86 ? -6.200 2.085 -11.769 1.00 90.00 86 ILE A C 1
ATOM 642 O O . ILE A 1 86 ? -5.011 2.208 -11.480 1.00 90.00 86 ILE A O 1
ATOM 646 N N . PHE A 1 87 ? -7.026 1.270 -11.112 1.00 85.00 87 PHE A N 1
ATOM 647 C CA . PHE A 1 87 ? -6.589 0.476 -9.976 1.00 85.00 87 PHE A CA 1
ATOM 648 C C . PHE A 1 87 ? -5.475 -0.513 -10.362 1.00 85.00 87 PHE A C 1
ATOM 650 O O . PHE A 1 87 ? -4.438 -0.561 -9.704 1.00 85.00 87 PHE A O 1
ATOM 657 N N . LEU A 1 88 ? -5.645 -1.245 -11.468 1.00 86.94 88 LEU A N 1
ATOM 658 C CA . LEU A 1 88 ? -4.645 -2.200 -11.957 1.00 86.94 88 LEU A CA 1
ATOM 659 C C . LEU A 1 88 ? -3.412 -1.537 -12.587 1.00 86.94 88 LEU A C 1
ATOM 661 O O . LEU A 1 88 ? -2.333 -2.126 -12.570 1.00 86.94 88 LEU A O 1
ATOM 665 N N . ALA A 1 89 ? -3.533 -0.317 -13.113 1.00 88.31 89 ALA A N 1
ATOM 666 C CA . ALA A 1 89 ? -2.424 0.390 -13.749 1.00 88.31 89 ALA A CA 1
ATOM 667 C C . ALA A 1 89 ? -1.254 0.657 -12.797 1.00 88.31 89 ALA A C 1
ATOM 669 O O . ALA A 1 89 ? -0.109 0.628 -13.233 1.00 88.31 89 ALA A O 1
ATOM 670 N N . ILE A 1 90 ? -1.521 0.895 -11.511 1.00 82.88 90 ILE A N 1
ATOM 671 C CA . ILE A 1 90 ? -0.488 1.188 -10.507 1.00 82.88 90 ILE A CA 1
ATOM 672 C C . ILE A 1 90 ? 0.464 -0.009 -10.299 1.00 82.88 90 ILE A C 1
ATOM 674 O O . ILE A 1 90 ? 1.667 0.156 -10.520 1.00 82.88 90 ILE A O 1
ATOM 678 N N . PRO A 1 91 ? -0.012 -1.218 -9.928 1.00 79.69 91 PRO A N 1
ATOM 679 C CA . PRO A 1 91 ? 0.867 -2.375 -9.769 1.00 79.69 91 PRO A CA 1
ATOM 680 C C . PRO A 1 91 ? 1.500 -2.818 -11.095 1.00 79.69 91 PRO A C 1
ATOM 682 O O . PRO A 1 91 ? 2.670 -3.197 -11.108 1.00 79.69 91 PRO A O 1
ATOM 685 N N . LEU A 1 92 ? 0.779 -2.720 -12.220 1.00 86.12 92 LEU A N 1
ATOM 686 C CA . LEU A 1 92 ? 1.334 -3.023 -13.545 1.00 86.12 92 LEU A CA 1
ATOM 687 C C . LEU A 1 92 ? 2.468 -2.068 -13.928 1.00 86.12 92 LEU A C 1
ATOM 689 O O . LEU A 1 92 ? 3.493 -2.525 -14.425 1.00 86.12 92 LEU A O 1
ATOM 693 N N . ALA A 1 93 ? 2.327 -0.766 -13.667 1.00 84.19 93 ALA A N 1
ATOM 694 C CA . ALA A 1 93 ? 3.383 0.211 -13.922 1.00 84.19 93 ALA A CA 1
ATOM 695 C C . ALA A 1 93 ? 4.642 -0.103 -13.105 1.00 84.19 93 ALA A C 1
ATOM 697 O O . ALA A 1 93 ? 5.745 -0.086 -13.652 1.00 84.19 93 ALA A O 1
ATOM 698 N N . GLY A 1 94 ? 4.472 -0.451 -11.824 1.00 78.56 94 GLY A N 1
ATOM 699 C CA . GLY A 1 94 ? 5.570 -0.896 -10.966 1.00 78.56 94 GLY A CA 1
ATOM 700 C C . GLY A 1 94 ? 6.253 -2.160 -11.496 1.00 78.56 94 GLY A C 1
ATOM 701 O O . GLY A 1 94 ? 7.479 -2.207 -11.562 1.00 78.56 94 GLY A O 1
ATOM 702 N N . LEU A 1 95 ? 5.478 -3.152 -11.949 1.00 82.69 95 LEU A N 1
ATOM 703 C CA . LEU A 1 95 ? 6.003 -4.390 -12.533 1.00 82.69 95 LEU A CA 1
ATOM 704 C C . LEU A 1 95 ? 6.788 -4.134 -13.825 1.00 82.69 95 LEU A C 1
ATOM 706 O O . LEU A 1 95 ? 7.919 -4.591 -13.958 1.00 82.69 95 LEU A O 1
ATOM 710 N N . VAL A 1 96 ? 6.210 -3.390 -14.772 1.00 84.31 96 VAL A N 1
ATOM 711 C CA . VAL A 1 96 ? 6.859 -3.060 -16.051 1.00 84.31 96 VAL A CA 1
ATOM 712 C C . VAL A 1 96 ? 8.161 -2.309 -15.806 1.00 84.31 96 VAL A C 1
ATOM 714 O O . VAL A 1 96 ? 9.186 -2.619 -16.407 1.00 84.31 96 VAL A O 1
ATOM 717 N N . GLN A 1 97 ? 8.150 -1.349 -14.888 1.00 77.00 97 GLN A N 1
ATOM 718 C CA . GLN A 1 97 ? 9.339 -0.579 -14.562 1.00 77.00 97 GLN A CA 1
ATOM 719 C C . GLN A 1 97 ? 10.408 -1.408 -13.846 1.00 77.00 97 GLN A C 1
ATOM 721 O O . GLN A 1 97 ? 11.594 -1.221 -14.120 1.00 77.00 97 GLN A O 1
ATOM 726 N N . ALA A 1 98 ? 10.011 -2.337 -12.974 1.00 77.69 98 ALA A N 1
ATOM 727 C CA . ALA A 1 98 ? 10.931 -3.293 -12.369 1.00 77.69 98 ALA A CA 1
ATOM 728 C C . ALA A 1 98 ? 11.573 -4.197 -13.433 1.00 77.69 98 ALA A C 1
ATOM 730 O O . ALA A 1 98 ? 12.787 -4.375 -13.420 1.00 77.69 98 ALA A O 1
ATOM 731 N N . LEU A 1 99 ? 10.796 -4.694 -14.401 1.00 81.31 99 LEU A N 1
ATOM 732 C CA . LEU A 1 99 ? 11.309 -5.508 -15.510 1.00 81.31 99 LEU A CA 1
ATOM 733 C C . LEU A 1 99 ? 12.288 -4.733 -16.396 1.00 81.31 99 LEU A C 1
ATOM 735 O O . LEU A 1 99 ? 13.368 -5.235 -16.694 1.00 81.31 99 LEU A O 1
ATOM 739 N N . ILE A 1 100 ? 11.940 -3.498 -16.771 1.00 81.00 100 ILE A N 1
ATOM 740 C CA . ILE A 1 100 ? 12.832 -2.599 -17.517 1.00 81.00 100 ILE A CA 1
ATOM 741 C C . ILE A 1 100 ? 14.144 -2.438 -16.747 1.00 81.00 100 ILE A C 1
ATOM 743 O O . ILE A 1 100 ? 15.214 -2.655 -17.304 1.00 81.00 100 ILE A O 1
ATOM 747 N N . ARG A 1 101 ? 14.077 -2.128 -15.450 1.00 73.56 101 ARG A N 1
ATOM 748 C CA . ARG A 1 101 ? 15.274 -1.975 -14.619 1.00 73.56 101 ARG A CA 1
ATOM 749 C C . ARG A 1 101 ?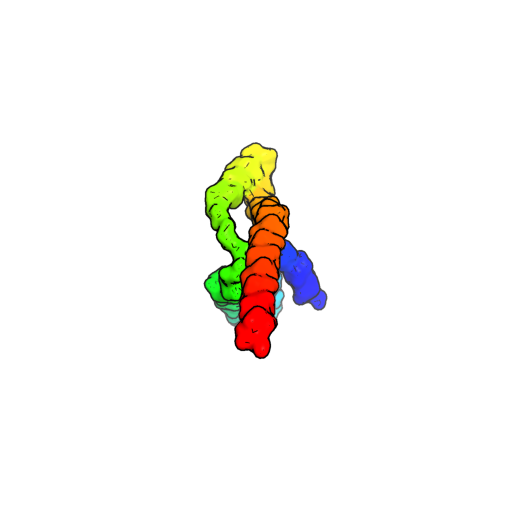 16.128 -3.236 -14.593 1.00 73.56 101 ARG A C 1
ATOM 751 O O . ARG A 1 101 ? 17.325 -3.121 -14.782 1.00 73.56 101 ARG A O 1
ATOM 758 N N . VAL A 1 102 ? 15.542 -4.417 -14.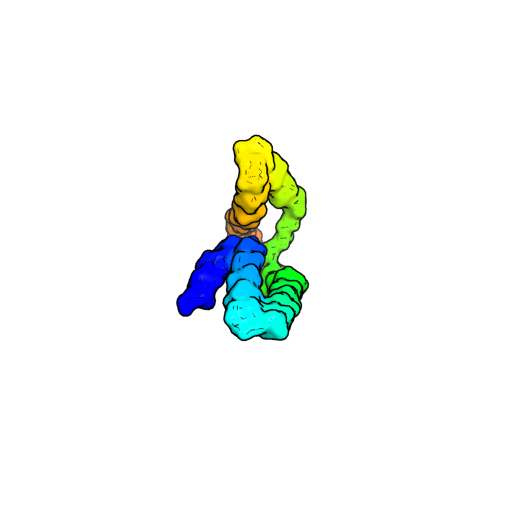408 1.00 78.94 102 VAL A N 1
ATOM 759 C CA . VAL A 1 102 ? 16.301 -5.680 -14.407 1.00 78.94 102 VAL A CA 1
ATOM 760 C C . VAL A 1 102 ? 17.036 -5.887 -15.733 1.00 78.94 102 VAL A C 1
ATOM 762 O O . VAL A 1 102 ? 18.198 -6.273 -15.726 1.00 78.94 102 VAL A O 1
ATOM 765 N N . ILE A 1 103 ? 16.391 -5.584 -16.861 1.00 79.44 103 ILE A N 1
ATOM 766 C CA . ILE A 1 103 ? 16.996 -5.741 -18.191 1.00 79.44 103 ILE A CA 1
ATOM 767 C C . ILE A 1 103 ? 18.138 -4.735 -18.410 1.00 79.44 103 ILE A C 1
ATOM 769 O O . ILE A 1 103 ? 19.186 -5.115 -18.918 1.00 79.44 103 ILE A O 1
ATOM 773 N N . PHE A 1 104 ? 17.958 -3.468 -18.021 1.00 76.62 104 PHE A N 1
ATOM 774 C CA . PHE A 1 104 ? 18.957 -2.415 -18.255 1.00 76.62 104 PHE A CA 1
ATOM 775 C C . PHE A 1 104 ? 20.083 -2.378 -17.207 1.00 76.62 104 PHE A C 1
ATOM 777 O O . PHE A 1 104 ? 21.219 -2.077 -17.555 1.00 76.62 104 PHE A O 1
ATOM 784 N N . SER A 1 105 ? 19.803 -2.686 -15.938 1.00 67.44 105 SER A N 1
ATOM 785 C CA . SER A 1 105 ? 20.819 -2.719 -14.874 1.00 67.44 105 SER A CA 1
ATOM 786 C C . SER A 1 105 ? 21.776 -3.907 -15.008 1.00 67.44 105 SER A C 1
ATOM 788 O O . SER A 1 105 ? 22.921 -3.803 -14.582 1.00 67.44 105 SER A O 1
ATOM 790 N N . TYR A 1 106 ? 21.357 -4.991 -15.672 1.00 60.41 106 TYR A N 1
ATOM 791 C CA . TYR A 1 106 ? 22.230 -6.128 -15.985 1.00 60.41 106 TYR A CA 1
ATOM 792 C C . TYR A 1 106 ? 23.437 -5.735 -16.855 1.00 60.41 106 TYR A C 1
ATOM 794 O O . TYR A 1 106 ? 24.527 -6.267 -16.676 1.00 60.41 106 TYR A O 1
ATOM 802 N N . ASP A 1 107 ? 23.261 -4.773 -17.762 1.00 62.66 107 ASP A N 1
ATOM 803 C CA . ASP A 1 107 ? 24.316 -4.318 -18.674 1.00 62.66 107 ASP A CA 1
ATOM 804 C C . ASP A 1 107 ? 25.337 -3.398 -17.971 1.00 62.66 107 ASP A C 1
ATOM 806 O O . ASP A 1 107 ? 26.545 -3.496 -18.186 1.00 62.66 107 ASP A O 1
ATOM 810 N N . SER A 1 108 ? 24.873 -2.543 -17.050 1.00 62.41 108 SER A N 1
ATOM 811 C CA . SER A 1 108 ? 25.727 -1.557 -16.373 1.00 62.41 108 SER A CA 1
ATOM 812 C C . SER A 1 108 ? 26.629 -2.131 -15.279 1.00 62.41 108 SER A C 1
ATOM 814 O O . SER A 1 108 ? 27.696 -1.572 -15.022 1.00 62.41 108 SER A O 1
ATOM 816 N N . ASP A 1 109 ? 26.211 -3.215 -14.624 1.00 61.16 109 ASP A N 1
ATOM 817 C CA . ASP A 1 109 ? 26.997 -3.835 -13.549 1.00 61.16 109 ASP A CA 1
ATOM 818 C C . ASP A 1 109 ? 28.129 -4.707 -14.121 1.00 61.16 109 ASP A C 1
ATOM 820 O O . ASP A 1 109 ? 29.248 -4.679 -13.612 1.00 61.16 109 ASP A O 1
ATOM 824 N N . ILE A 1 110 ? 27.894 -5.371 -15.260 1.00 63.72 110 ILE A N 1
ATOM 825 C CA . ILE A 1 110 ? 28.920 -6.138 -15.986 1.00 63.72 110 ILE A CA 1
ATOM 826 C C . ILE A 1 110 ? 30.012 -5.213 -16.542 1.00 63.72 110 ILE A C 1
ATOM 828 O O . ILE A 1 110 ? 31.196 -5.532 -16.442 1.00 63.72 110 ILE A O 1
ATOM 832 N N . ALA A 1 111 ? 29.641 -4.049 -17.085 1.00 66.81 111 ALA A N 1
ATOM 833 C CA . ALA A 1 111 ? 30.611 -3.086 -17.606 1.00 66.81 111 ALA A CA 1
ATOM 834 C C . ALA A 1 111 ? 31.564 -2.552 -16.517 1.00 66.81 111 ALA A C 1
ATOM 836 O O . ALA A 1 111 ? 32.752 -2.377 -16.778 1.00 66.81 111 ALA A O 1
ATOM 837 N N . LYS A 1 112 ? 31.071 -2.342 -15.288 1.00 68.94 112 LYS A N 1
ATOM 838 C CA . LYS A 1 112 ? 31.896 -1.891 -14.152 1.00 68.94 112 LYS A CA 1
ATOM 839 C C . LYS A 1 112 ? 32.829 -2.974 -13.621 1.00 68.94 112 LYS A C 1
ATOM 841 O O . LYS A 1 112 ? 33.952 -2.659 -13.236 1.00 68.94 112 LYS A O 1
ATOM 846 N N . ASP A 1 113 ? 32.382 -4.226 -13.599 1.00 72.25 113 ASP A N 1
ATOM 847 C CA . ASP A 1 113 ? 33.216 -5.347 -13.154 1.00 72.25 113 ASP A CA 1
ATOM 848 C C . ASP A 1 113 ? 34.352 -5.651 -14.139 1.00 72.25 113 ASP A C 1
ATOM 850 O O . ASP A 1 113 ? 35.446 -6.019 -13.711 1.00 72.25 113 ASP A O 1
ATOM 854 N N . ILE A 1 114 ? 34.128 -5.470 -15.445 1.00 73.62 114 ILE A N 1
ATOM 855 C CA . ILE A 1 114 ? 35.177 -5.618 -16.467 1.00 73.62 114 ILE A CA 1
ATOM 856 C C . ILE A 1 114 ? 36.227 -4.510 -16.320 1.00 73.62 114 ILE A C 1
ATOM 858 O O . ILE A 1 114 ? 37.415 -4.815 -16.256 1.00 73.62 114 ILE A O 1
ATOM 862 N N . ASP A 1 115 ? 35.788 -3.258 -16.184 1.00 78.88 115 ASP A N 1
ATOM 863 C CA . ASP A 1 115 ? 36.668 -2.097 -16.011 1.00 78.88 115 ASP A CA 1
ATOM 864 C C . ASP A 1 115 ? 37.536 -2.232 -14.743 1.00 78.88 115 ASP A C 1
ATOM 866 O O . ASP A 1 115 ? 38.763 -2.192 -14.812 1.00 78.88 115 ASP A O 1
ATOM 870 N N . ASN A 1 116 ? 36.937 -2.538 -13.583 1.00 77.81 116 ASN A N 1
ATOM 871 C CA . ASN A 1 116 ? 37.686 -2.757 -12.334 1.00 77.81 116 ASN A CA 1
ATOM 872 C C . ASN A 1 116 ? 38.695 -3.909 -12.428 1.00 77.81 116 ASN A C 1
ATOM 874 O O . ASN A 1 116 ? 39.758 -3.862 -11.806 1.00 77.81 116 ASN A O 1
ATOM 878 N N . LYS A 1 117 ? 38.369 -4.966 -13.177 1.00 76.94 117 LYS A N 1
ATOM 879 C CA . LYS A 1 117 ? 39.259 -6.114 -13.348 1.00 76.94 117 LYS A CA 1
ATOM 880 C C . LYS A 1 117 ? 40.465 -5.767 -14.221 1.00 76.94 117 LYS A C 1
ATOM 882 O O . LYS A 1 117 ? 41.567 -6.189 -13.880 1.00 76.94 117 LYS A O 1
ATOM 887 N N . GLU A 1 118 ? 40.281 -4.955 -15.263 1.00 78.12 118 GLU A N 1
ATOM 888 C CA . GLU A 1 118 ? 41.392 -4.396 -16.047 1.00 78.12 118 GLU A CA 1
ATOM 889 C C . GLU A 1 118 ? 42.277 -3.477 -15.193 1.00 78.12 118 GLU A C 1
ATOM 891 O O . GLU A 1 118 ? 43.501 -3.620 -15.211 1.00 78.12 118 GLU A O 1
ATOM 896 N N . PHE A 1 119 ? 41.690 -2.604 -14.365 1.00 76.12 119 PHE A N 1
ATOM 897 C CA . PHE A 1 119 ? 42.457 -1.762 -13.437 1.00 76.12 119 PHE A CA 1
ATOM 898 C C . PHE A 1 119 ? 43.302 -2.585 -12.449 1.00 76.12 119 PHE A C 1
ATOM 900 O O . PHE A 1 119 ? 44.478 -2.274 -12.245 1.00 76.12 119 PHE A O 1
ATOM 907 N N . MET A 1 120 ? 42.753 -3.666 -11.881 1.00 76.56 120 MET A N 1
ATOM 908 C CA . MET A 1 120 ? 43.506 -4.546 -10.974 1.00 76.56 120 MET A CA 1
ATOM 909 C C . MET A 1 120 ? 44.619 -5.335 -11.681 1.00 76.56 120 MET A C 1
ATOM 911 O O . MET A 1 120 ? 45.670 -5.583 -11.085 1.00 76.56 120 MET A O 1
ATOM 915 N N . GLU A 1 121 ? 44.420 -5.732 -12.939 1.00 79.19 121 GLU A N 1
ATOM 916 C CA . GLU A 1 121 ? 45.440 -6.434 -13.728 1.00 79.19 121 GLU A CA 1
ATOM 917 C C . GLU A 1 121 ? 46.620 -5.512 -14.079 1.00 79.19 121 GLU A C 1
ATOM 919 O O . GLU A 1 121 ? 47.782 -5.915 -13.961 1.00 79.19 121 GLU A O 1
ATOM 924 N N . ILE A 1 122 ? 46.343 -4.247 -14.410 1.00 78.12 122 ILE A N 1
ATOM 925 C CA . ILE A 1 122 ? 47.368 -3.222 -14.663 1.00 78.12 122 ILE A CA 1
ATOM 926 C C . ILE A 1 122 ? 48.193 -2.945 -13.397 1.00 78.12 122 ILE A C 1
ATOM 928 O O . ILE A 1 122 ? 49.427 -2.891 -13.457 1.00 78.12 122 ILE A O 1
ATOM 932 N N . GLU A 1 123 ? 47.544 -2.810 -12.239 1.00 78.31 123 GLU A N 1
ATOM 933 C CA . GLU A 1 123 ? 48.235 -2.562 -10.968 1.00 78.31 123 GLU A CA 1
ATOM 934 C C . GLU A 1 123 ? 49.107 -3.758 -10.553 1.00 78.31 123 GLU A C 1
ATOM 936 O O . GLU A 1 123 ? 50.274 -3.588 -10.191 1.00 78.31 123 GLU A O 1
ATOM 941 N N . SER A 1 124 ? 48.591 -4.983 -10.701 1.00 76.81 124 SER A N 1
ATOM 942 C CA . SER A 1 124 ? 49.339 -6.213 -10.417 1.00 76.81 124 SER A CA 1
ATOM 943 C C . SER A 1 124 ? 50.587 -6.355 -11.296 1.00 76.81 124 SER A C 1
ATOM 945 O O . SER A 1 124 ? 51.665 -6.663 -10.786 1.00 76.81 124 SER A O 1
ATOM 947 N N . ASN A 1 125 ? 50.474 -6.102 -12.603 1.00 76.50 125 ASN A N 1
ATOM 948 C CA . ASN A 1 125 ? 51.605 -6.217 -13.531 1.00 76.50 125 ASN A CA 1
ATOM 949 C C . ASN A 1 125 ? 52.674 -5.142 -13.286 1.00 76.50 125 ASN A C 1
ATOM 951 O O . ASN A 1 125 ? 53.867 -5.435 -13.357 1.00 76.50 125 ASN A O 1
ATOM 955 N N . THR A 1 126 ? 52.267 -3.935 -12.892 1.00 71.69 126 THR A N 1
ATOM 956 C CA . THR A 1 126 ? 53.201 -2.853 -12.540 1.00 71.69 126 THR A CA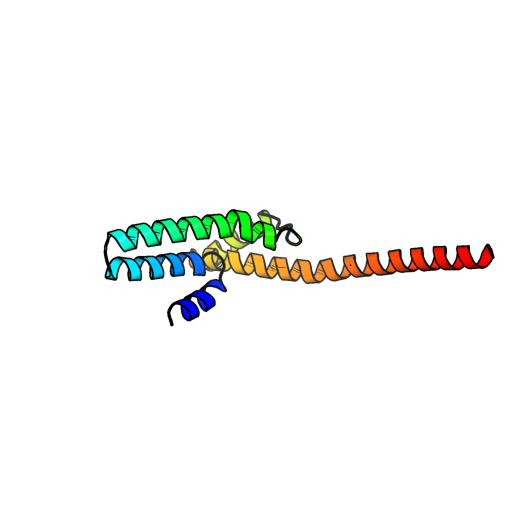 1
ATOM 957 C C . THR A 1 126 ? 54.020 -3.190 -11.286 1.00 71.69 126 THR A C 1
ATOM 959 O O . THR A 1 126 ? 55.217 -2.916 -11.224 1.00 71.69 126 THR A O 1
ATOM 962 N N . ILE A 1 127 ? 53.411 -3.832 -10.282 1.00 70.88 127 ILE A N 1
ATOM 963 C CA . ILE A 1 127 ? 54.106 -4.250 -9.048 1.00 70.88 127 ILE A CA 1
ATOM 964 C C . ILE A 1 127 ? 55.134 -5.364 -9.314 1.00 70.88 127 ILE A C 1
ATOM 966 O O . ILE A 1 127 ? 56.124 -5.468 -8.586 1.00 70.88 127 ILE A O 1
ATOM 970 N N . ILE A 1 128 ? 54.917 -6.194 -10.337 1.00 68.44 128 ILE A N 1
ATOM 971 C CA . ILE A 1 128 ? 55.830 -7.282 -10.712 1.00 68.44 128 ILE A CA 1
ATOM 972 C C . ILE A 1 128 ? 57.058 -6.745 -11.459 1.00 68.44 128 ILE A C 1
ATOM 974 O O . ILE A 1 128 ? 58.155 -7.220 -11.195 1.00 68.44 128 ILE A O 1
ATOM 978 N N . GLU A 1 129 ? 56.911 -5.743 -12.332 1.00 68.69 129 GLU A N 1
ATOM 979 C CA . GLU A 1 129 ? 58.055 -5.136 -13.041 1.00 68.69 129 GLU A CA 1
ATOM 980 C C . GLU A 1 129 ? 58.959 -4.278 -12.141 1.00 68.69 129 GLU A C 1
ATOM 982 O O . GLU A 1 129 ? 60.128 -4.061 -12.458 1.00 68.69 129 GLU A O 1
ATOM 987 N N . LEU A 1 130 ? 58.434 -3.783 -11.017 1.00 63.97 130 LEU A N 1
ATOM 988 C CA . LEU A 1 130 ? 59.179 -2.960 -10.057 1.00 63.97 130 LEU A CA 1
ATOM 989 C C . LEU A 1 130 ? 59.931 -3.774 -8.980 1.00 63.97 130 LEU A C 1
ATOM 991 O O . LEU A 1 130 ? 60.552 -3.168 -8.102 1.00 63.97 130 LEU A O 1
ATOM 995 N N . LYS A 1 131 ? 59.877 -5.112 -9.019 1.00 55.12 131 LYS A N 1
ATOM 996 C CA . LYS A 1 131 ? 60.620 -6.025 -8.129 1.00 55.12 131 LYS A CA 1
ATOM 997 C C . LYS A 1 131 ? 61.762 -6.721 -8.857 1.00 55.12 131 LYS A C 1
ATOM 999 O O . LYS A 1 131 ? 62.832 -6.844 -8.220 1.00 55.12 131 LYS A O 1
#

Sequence (131 aa):
VAGVILGLLEVIPYFGAFIGMALVSALALSQSFNMFIIALVLTVIIQQIKDNILLPKWLNESIGIHPLGVFISILIGGRVAGFMGIFLAIPLAGLVQALIRVIFSYDSDIAKDIDNKEFMEIESNTIIELK

Radius of gyration: 23.72 Å; Cα contacts (8 Å, |Δi|>4): 73; chains: 1; bounding box: 77×27×44 Å